Protein AF-A0A9E2JUK9-F1 (afdb_monomer_lite)

Secondary structure (DSSP, 8-state):
-HHHHHHHHHHHHHHHHHHHHHHHHHHHHHHHHHHHHHHHHHHHHHHHHHHHHHHHHHT-HHHHHHHHHHTHHHH------GGGSPPGGGS-PPP--------------TT---

Structure (mmCIF, N/CA/C/O backbone):
data_AF-A0A9E2JUK9-F1
#
_entry.id   AF-A0A9E2JUK9-F1
#
loop_
_atom_site.group_PDB
_atom_site.id
_atom_site.type_symbol
_atom_site.label_atom_id
_atom_site.label_alt_id
_atom_site.label_comp_id
_atom_site.label_asym_id
_atom_site.label_entity_id
_atom_site.label_seq_id
_atom_site.pdbx_PDB_ins_code
_atom_site.Cartn_x
_atom_site.Cartn_y
_atom_site.Cartn_z
_atom_site.occupancy
_atom_site.B_iso_or_equiv
_atom_site.auth_seq_id
_atom_site.auth_comp_id
_atom_site.auth_asym_id
_atom_site.auth_atom_id
_atom_site.pdbx_PDB_model_num
ATOM 1 N N . MET A 1 1 ? -42.233 9.002 49.698 1.00 71.88 1 MET A N 1
ATOM 2 C CA . MET A 1 1 ? -42.455 8.553 48.302 1.00 71.88 1 MET A CA 1
ATOM 3 C C . MET A 1 1 ? -41.817 9.479 47.263 1.00 71.88 1 MET A C 1
ATOM 5 O O . MET A 1 1 ? -40.947 9.012 46.547 1.00 71.88 1 MET A O 1
ATOM 9 N N . ARG A 1 2 ? -42.161 10.779 47.187 1.00 81.88 2 ARG A N 1
ATOM 10 C CA . ARG A 1 2 ? -41.617 11.696 46.151 1.00 81.88 2 ARG A CA 1
ATOM 11 C C . ARG A 1 2 ? -40.087 11.845 46.174 1.00 81.88 2 ARG A C 1
ATOM 13 O O . ARG A 1 2 ? -39.468 11.855 45.121 1.00 81.88 2 ARG A O 1
ATOM 20 N N . THR A 1 3 ? -39.475 11.895 47.357 1.00 89.56 3 THR A N 1
ATOM 21 C CA . THR A 1 3 ? -38.015 12.041 47.503 1.00 89.56 3 THR A CA 1
ATOM 22 C C . THR A 1 3 ? -37.246 10.827 46.986 1.00 89.56 3 THR A C 1
ATOM 24 O O . THR A 1 3 ? -36.221 10.995 46.340 1.00 89.56 3 THR A O 1
ATOM 27 N N . LEU A 1 4 ? -37.764 9.613 47.217 1.00 92.44 4 LEU A N 1
ATOM 28 C CA . LEU A 1 4 ? -37.167 8.384 46.685 1.00 92.44 4 LEU A CA 1
ATOM 29 C C . LEU A 1 4 ? -37.173 8.395 45.159 1.00 92.44 4 LEU A C 1
ATOM 31 O O . LEU A 1 4 ? -36.140 8.138 44.559 1.00 92.44 4 LEU A O 1
ATOM 35 N N . LEU A 1 5 ? -38.301 8.778 44.549 1.00 93.19 5 LEU A N 1
ATOM 36 C CA . LEU A 1 5 ? -38.393 8.898 43.095 1.00 93.19 5 LEU A CA 1
ATOM 37 C C . LEU A 1 5 ? -37.337 9.866 42.552 1.00 93.19 5 LEU A C 1
ATOM 39 O O . LEU A 1 5 ? -36.594 9.488 41.660 1.00 93.19 5 LEU A O 1
ATOM 43 N N . TYR A 1 6 ? -37.195 11.065 43.127 1.00 94.50 6 TYR A N 1
ATOM 44 C CA . TYR A 1 6 ? -36.184 12.020 42.657 1.00 94.50 6 TYR A CA 1
ATOM 45 C C . TYR A 1 6 ? -34.747 11.510 42.796 1.00 94.50 6 TYR A C 1
ATOM 47 O O . TYR A 1 6 ? -33.955 11.692 41.874 1.00 94.50 6 TYR A O 1
ATOM 55 N N . VAL A 1 7 ? -34.410 10.848 43.907 1.00 95.50 7 VAL A N 1
ATOM 56 C CA . VAL A 1 7 ? -33.069 10.277 44.104 1.00 95.50 7 VAL A CA 1
ATOM 57 C C . VAL A 1 7 ? -32.795 9.167 43.092 1.00 95.50 7 VAL A C 1
ATOM 59 O O . VAL A 1 7 ? -31.735 9.162 42.472 1.00 95.50 7 VAL A O 1
ATOM 62 N N . THR A 1 8 ? -33.745 8.256 42.871 1.00 95.75 8 THR A N 1
ATOM 63 C CA . THR A 1 8 ? -33.574 7.166 41.903 1.00 95.75 8 THR A CA 1
ATOM 64 C C . THR A 1 8 ? -33.420 7.697 40.480 1.00 95.75 8 THR A C 1
ATOM 66 O O . THR A 1 8 ? -32.528 7.246 39.766 1.00 95.75 8 THR A O 1
ATOM 69 N N . THR A 1 9 ? -34.216 8.689 40.069 1.00 95.81 9 THR A N 1
ATOM 70 C CA . THR A 1 9 ? -34.077 9.287 38.733 1.00 95.81 9 THR A CA 1
ATOM 71 C C . THR A 1 9 ? -32.745 10.016 38.581 1.00 95.81 9 THR A C 1
ATOM 73 O O . THR A 1 9 ? -32.099 9.896 37.544 1.00 95.81 9 THR A O 1
ATOM 76 N N . PHE A 1 10 ? -32.295 10.733 39.615 1.00 96.62 10 PHE A N 1
ATOM 77 C CA . PHE A 1 10 ? -31.005 11.421 39.596 1.00 96.62 10 PHE A CA 1
ATOM 78 C C . PHE A 1 10 ? -29.830 10.440 39.485 1.00 96.62 10 PHE A C 1
ATOM 80 O O . PHE A 1 10 ? -28.934 10.641 38.669 1.00 96.62 10 PHE A O 1
ATOM 87 N N . LEU A 1 11 ? -29.867 9.333 40.232 1.00 97.06 11 LEU A N 1
ATOM 88 C CA . LEU A 1 11 ? -28.886 8.254 40.092 1.00 97.06 11 LEU A CA 1
ATOM 89 C C . LEU A 1 11 ? -28.938 7.613 38.699 1.00 97.06 11 LEU A C 1
ATOM 91 O O . LEU A 1 11 ? -27.891 7.326 38.123 1.00 97.06 11 LEU A O 1
ATOM 95 N N . GLY A 1 12 ? -30.134 7.453 38.127 1.00 97.31 12 GLY A N 1
ATOM 96 C CA . GLY A 1 12 ? -30.308 6.999 36.747 1.00 97.31 12 GLY A CA 1
ATOM 97 C C . GLY A 1 12 ? -29.640 7.929 35.729 1.00 97.31 12 GLY A C 1
ATOM 98 O O . GLY A 1 12 ? -28.935 7.455 34.841 1.00 97.31 12 GLY A O 1
ATOM 99 N N . LEU A 1 13 ? -29.787 9.249 35.890 1.00 97.25 13 LEU A N 1
ATOM 100 C CA . LEU A 1 13 ? -29.122 10.239 35.035 1.00 97.25 13 LEU A CA 1
ATOM 101 C C . LEU A 1 13 ? -27.596 10.165 35.144 1.00 97.25 13 LEU A C 1
ATOM 103 O O . LEU A 1 13 ? -26.918 10.223 34.122 1.00 97.25 13 LEU A O 1
ATOM 107 N N . ILE A 1 14 ? -27.054 9.996 36.355 1.00 96.94 14 ILE A N 1
ATOM 108 C CA . ILE A 1 14 ? -25.607 9.821 36.555 1.00 96.94 14 ILE A CA 1
ATOM 109 C C . ILE A 1 14 ? -25.117 8.549 35.851 1.00 96.94 14 ILE A C 1
ATOM 111 O O . ILE A 1 14 ? -24.095 8.586 35.167 1.00 96.94 14 ILE A O 1
ATOM 115 N N . GLY A 1 15 ? -25.856 7.442 35.971 1.00 96.69 15 GLY A N 1
ATOM 116 C CA . GLY A 1 15 ? -25.531 6.188 35.289 1.00 96.69 15 GLY A CA 1
ATOM 117 C C . GLY A 1 15 ? -25.504 6.336 33.767 1.00 96.69 15 GLY A C 1
ATOM 118 O O . GLY A 1 15 ? -24.547 5.906 33.126 1.00 96.69 15 GLY A O 1
ATOM 119 N N . LEU A 1 16 ? -26.505 7.007 33.191 1.00 96.50 16 LEU A N 1
ATOM 120 C CA . LEU A 1 16 ? -26.559 7.285 31.752 1.00 96.50 16 LEU A CA 1
ATOM 121 C C . LEU A 1 16 ? -25.436 8.218 31.292 1.00 96.50 16 LEU A C 1
ATOM 123 O O . LEU A 1 16 ? -24.857 7.987 30.235 1.00 96.50 16 LEU A O 1
ATOM 127 N N . ALA A 1 17 ? -25.098 9.240 32.081 1.00 95.00 17 ALA A N 1
ATOM 128 C CA . ALA A 1 17 ? -23.992 10.140 31.769 1.00 95.00 17 ALA A CA 1
ATOM 129 C C . ALA A 1 17 ? -22.649 9.395 31.750 1.00 95.00 17 ALA A C 1
ATOM 131 O O . ALA A 1 17 ? -21.854 9.583 30.831 1.00 95.00 17 ALA A O 1
ATOM 132 N N . PHE A 1 18 ? -22.415 8.510 32.726 1.00 95.06 18 PHE A N 1
ATOM 133 C CA . PHE A 1 18 ? -21.218 7.673 32.756 1.00 95.06 18 PHE A CA 1
ATOM 134 C C . PHE A 1 18 ? -21.171 6.703 31.571 1.00 95.06 18 PHE A C 1
ATOM 136 O O . PHE A 1 18 ? -20.132 6.576 30.925 1.00 95.06 18 PHE A O 1
ATOM 143 N N . TRP A 1 19 ? -22.295 6.054 31.256 1.00 95.31 19 TRP A N 1
ATOM 144 C CA . TRP A 1 19 ? -22.393 5.148 30.113 1.00 95.31 19 TRP A CA 1
ATOM 145 C C . TRP A 1 19 ? -22.107 5.868 28.789 1.00 95.31 19 TRP A C 1
ATOM 147 O O . TRP A 1 19 ? -21.253 5.423 28.031 1.00 95.31 19 TRP A O 1
ATOM 157 N N . ALA A 1 20 ? -22.728 7.027 28.552 1.00 94.44 20 ALA A N 1
ATOM 158 C CA . ALA A 1 20 ? -22.510 7.814 27.339 1.00 94.44 20 ALA A CA 1
ATOM 159 C C . ALA A 1 20 ? -21.065 8.324 27.220 1.00 94.44 20 ALA A C 1
ATOM 161 O O . ALA A 1 20 ? -20.499 8.342 26.129 1.00 94.44 20 ALA A O 1
ATOM 162 N N . TYR A 1 21 ? -20.449 8.726 28.336 1.00 93.94 21 TYR A N 1
ATOM 163 C CA . TYR A 1 21 ? -19.046 9.138 28.340 1.00 93.94 21 TYR A CA 1
ATOM 164 C C . TYR A 1 21 ? -18.115 7.973 27.992 1.00 93.94 21 TYR A C 1
ATOM 166 O O . TYR A 1 21 ? -17.172 8.148 27.222 1.00 93.94 21 TYR A O 1
ATOM 174 N N . ARG A 1 22 ? -18.396 6.780 28.528 1.00 92.56 22 ARG A N 1
ATOM 175 C CA . ARG A 1 22 ? -17.624 5.579 28.218 1.00 92.56 22 ARG A CA 1
ATOM 176 C C . ARG A 1 22 ? -17.754 5.176 26.750 1.00 92.56 22 ARG A C 1
ATOM 178 O O . ARG A 1 22 ? -16.732 5.000 26.101 1.00 92.56 22 ARG A O 1
ATOM 185 N N . GLU A 1 23 ? -18.974 5.131 26.225 1.00 92.38 23 GLU A N 1
ATOM 186 C CA . GLU A 1 23 ? -19.240 4.811 24.816 1.00 92.38 23 GLU A CA 1
ATOM 187 C C . GLU A 1 23 ? -18.510 5.772 23.862 1.00 92.38 23 GLU A C 1
ATOM 189 O O . GLU A 1 23 ? -17.957 5.375 22.835 1.00 92.38 23 GLU A O 1
ATOM 194 N N . ASN A 1 24 ? -18.453 7.055 24.228 1.00 92.88 24 ASN A N 1
ATOM 195 C CA . ASN A 1 24 ? -17.724 8.060 23.464 1.00 92.88 24 ASN A CA 1
ATOM 196 C C . ASN A 1 24 ? -16.211 7.777 23.443 1.00 92.88 24 ASN A C 1
ATOM 198 O O . ASN A 1 24 ? -15.571 7.920 22.404 1.00 92.88 24 ASN A O 1
ATOM 202 N N . TYR A 1 25 ? -15.637 7.341 24.565 1.00 93.06 25 TYR A N 1
ATOM 203 C CA . TYR A 1 25 ? -14.217 6.994 24.642 1.00 93.06 25 TYR A CA 1
ATOM 204 C C . TYR A 1 25 ? -13.887 5.734 23.834 1.00 93.06 25 TYR A C 1
ATOM 206 O O . TYR A 1 25 ? -12.900 5.713 23.103 1.00 93.06 25 TYR A O 1
ATOM 214 N N . ASP A 1 26 ? -14.747 4.716 23.911 1.00 90.81 26 ASP A N 1
ATOM 215 C CA . ASP A 1 26 ? -14.601 3.481 23.135 1.00 90.81 26 ASP A CA 1
ATOM 216 C C . ASP A 1 26 ? -14.689 3.774 21.621 1.00 90.81 26 ASP A C 1
ATOM 218 O O . ASP A 1 26 ? -13.902 3.250 20.829 1.00 90.81 26 ASP A O 1
ATOM 222 N N . THR A 1 27 ? -15.571 4.698 21.221 1.00 93.88 27 THR A N 1
ATOM 223 C CA . THR A 1 27 ? -15.668 5.182 19.833 1.00 93.88 27 THR A CA 1
ATOM 224 C C . THR A 1 27 ? -14.404 5.926 19.401 1.00 93.88 27 THR A C 1
ATOM 226 O O . THR A 1 27 ? -13.883 5.670 18.317 1.00 93.88 27 THR A O 1
ATOM 229 N N . GLN A 1 28 ? -13.893 6.838 20.232 1.00 93.25 28 GLN A N 1
ATOM 230 C CA . GLN A 1 28 ? -12.671 7.592 19.929 1.00 93.25 28 GLN A CA 1
ATOM 231 C C . GLN A 1 28 ? -11.467 6.658 19.767 1.00 93.25 28 GLN A C 1
ATOM 233 O O . GLN A 1 28 ? -10.756 6.759 18.774 1.00 93.25 28 GLN A O 1
ATOM 238 N N . ALA A 1 29 ? -11.307 5.670 20.650 1.00 94.88 29 ALA A N 1
ATOM 239 C CA . ALA A 1 29 ? -10.233 4.683 20.544 1.00 94.88 29 ALA A CA 1
ATOM 240 C C . ALA A 1 29 ? -10.311 3.854 19.246 1.00 94.88 29 ALA A C 1
ATOM 242 O O . ALA A 1 29 ? -9.289 3.552 18.620 1.00 94.88 29 ALA A O 1
ATOM 243 N N . ALA A 1 30 ? -11.525 3.497 18.813 1.00 94.19 30 ALA A N 1
ATOM 244 C CA . ALA A 1 30 ? -11.730 2.817 17.538 1.00 94.19 30 ALA A CA 1
ATOM 245 C C . ALA A 1 30 ? -11.365 3.716 16.344 1.00 94.19 30 ALA A C 1
ATOM 247 O O . ALA A 1 30 ? -10.742 3.242 15.394 1.00 94.19 30 ALA A O 1
ATOM 248 N N . LEU A 1 31 ? -11.714 5.007 16.394 1.00 96.69 31 LEU A N 1
ATOM 249 C CA . LEU A 1 31 ? -11.357 5.977 15.355 1.00 96.69 31 LEU A CA 1
ATOM 250 C C . LEU A 1 31 ? -9.841 6.182 15.259 1.00 96.69 31 LEU A C 1
ATOM 252 O O . LEU A 1 31 ? -9.313 6.146 14.149 1.00 96.69 31 LEU A O 1
ATOM 256 N N . ASP A 1 32 ? -9.149 6.305 16.391 1.00 97.00 32 ASP A N 1
ATOM 257 C CA . ASP A 1 32 ? -7.688 6.445 16.437 1.00 97.00 32 ASP A CA 1
ATOM 258 C C . ASP A 1 32 ? -7.002 5.228 15.796 1.00 97.00 32 ASP A C 1
ATOM 260 O O . ASP A 1 32 ? -6.128 5.363 14.940 1.00 97.00 32 ASP A O 1
ATOM 264 N N . THR A 1 33 ? -7.479 4.021 16.122 1.00 97.19 33 THR A N 1
ATOM 265 C CA . THR A 1 33 ? -6.968 2.769 15.538 1.00 97.19 33 THR A CA 1
ATOM 266 C C . THR A 1 33 ? -7.163 2.728 14.018 1.00 97.19 33 THR A C 1
ATOM 268 O O . THR A 1 33 ? -6.291 2.266 13.278 1.00 97.19 33 THR A O 1
ATOM 271 N N . VAL A 1 34 ? -8.314 3.199 13.528 1.00 97.94 34 VAL A N 1
ATOM 272 C CA . VAL A 1 34 ? -8.591 3.272 12.087 1.00 97.94 34 VAL A CA 1
ATOM 273 C C . VAL A 1 34 ? -7.679 4.290 11.410 1.00 97.94 34 VAL A C 1
ATOM 275 O O . VAL A 1 34 ? -7.191 4.018 10.312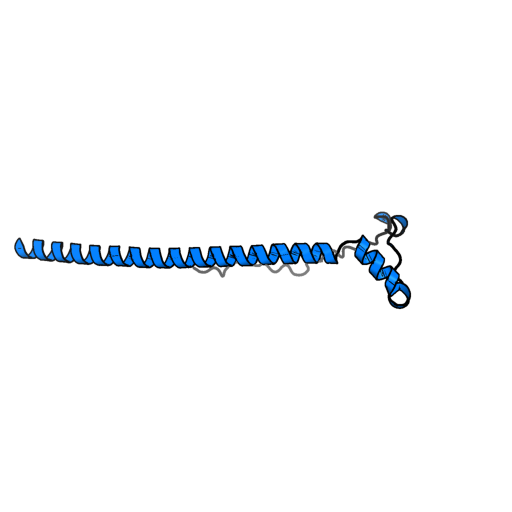 1.00 97.94 34 VAL A O 1
ATOM 278 N N . GLU A 1 35 ? -7.440 5.442 12.034 1.00 98.19 35 GLU A N 1
ATOM 279 C CA . GLU A 1 35 ? -6.551 6.463 11.487 1.00 98.19 35 GLU A CA 1
ATOM 280 C C . GLU A 1 35 ? -5.115 5.940 11.350 1.00 98.19 35 GLU A C 1
ATOM 282 O O . GLU A 1 35 ? -4.514 6.074 10.281 1.00 98.19 35 GLU A O 1
ATOM 287 N N . ASP A 1 36 ? -4.598 5.272 12.381 1.00 98.25 36 ASP A N 1
ATOM 288 C CA . ASP A 1 36 ? -3.274 4.648 12.348 1.00 98.25 36 ASP A CA 1
ATOM 289 C C . ASP A 1 36 ? -3.172 3.586 11.248 1.00 98.25 36 ASP A C 1
ATOM 291 O O . ASP A 1 36 ? -2.249 3.616 10.431 1.00 98.25 36 ASP A O 1
ATOM 295 N N . LEU A 1 37 ? -4.175 2.712 11.126 1.00 98.44 37 LEU A N 1
ATOM 296 C CA . LEU A 1 37 ? -4.192 1.698 10.073 1.00 98.44 37 LEU A CA 1
ATOM 297 C C . LEU A 1 37 ? -4.224 2.319 8.666 1.00 98.44 37 LEU A C 1
ATOM 299 O O . LEU A 1 37 ? -3.587 1.811 7.743 1.00 98.44 37 LEU A O 1
ATOM 303 N N . GLN A 1 38 ? -4.956 3.419 8.472 1.00 98.44 38 GLN A N 1
ATOM 304 C CA . GLN A 1 38 ? -4.987 4.125 7.188 1.00 98.44 38 GLN A CA 1
ATOM 305 C C . GLN A 1 38 ? -3.627 4.737 6.838 1.00 98.44 38 GLN A C 1
ATOM 307 O O . GLN A 1 38 ? -3.225 4.682 5.671 1.00 98.44 38 GLN A O 1
ATOM 312 N N . ARG A 1 39 ? -2.900 5.273 7.828 1.00 98.50 39 ARG A N 1
ATOM 313 C CA . ARG A 1 39 ? -1.525 5.760 7.637 1.00 98.50 39 ARG A CA 1
ATOM 314 C C . ARG A 1 39 ? -0.600 4.617 7.218 1.00 98.50 39 ARG A C 1
ATOM 316 O O . ARG A 1 39 ? 0.054 4.729 6.181 1.00 98.50 39 ARG A O 1
ATOM 323 N N . ASP A 1 40 ? -0.645 3.488 7.921 1.00 98.56 40 ASP A N 1
ATOM 324 C CA . ASP A 1 40 ? 0.160 2.302 7.599 1.00 98.56 40 ASP A CA 1
ATOM 325 C C . ASP A 1 40 ? -0.138 1.755 6.193 1.00 98.56 40 ASP A C 1
ATOM 327 O O . ASP A 1 40 ? 0.771 1.406 5.430 1.00 98.56 40 ASP A O 1
ATOM 331 N N . ILE A 1 41 ? -1.418 1.719 5.801 1.00 98.50 41 ILE A N 1
ATOM 332 C CA . ILE A 1 41 ? -1.836 1.336 4.446 1.00 98.50 41 ILE A CA 1
ATOM 333 C C . ILE A 1 41 ? -1.274 2.315 3.409 1.00 98.50 41 ILE A C 1
ATOM 335 O O . ILE A 1 41 ? -0.825 1.887 2.339 1.00 98.50 41 ILE A O 1
ATOM 339 N N . GLY A 1 42 ? -1.305 3.618 3.696 1.00 98.50 42 GLY A N 1
ATOM 340 C CA . GLY A 1 42 ? -0.723 4.653 2.845 1.00 98.50 42 GLY A CA 1
ATOM 341 C C . GLY A 1 42 ? 0.769 4.422 2.607 1.00 98.50 42 GLY A C 1
ATOM 342 O O . GLY A 1 42 ? 1.208 4.342 1.455 1.00 98.50 42 GLY A O 1
ATOM 343 N N . ASP A 1 43 ? 1.525 4.208 3.681 1.00 98.62 43 ASP A N 1
ATOM 344 C CA . ASP A 1 43 ? 2.964 3.948 3.633 1.00 98.62 43 ASP A CA 1
ATOM 345 C C . ASP A 1 43 ? 3.296 2.656 2.875 1.00 98.62 43 ASP A C 1
ATOM 347 O O . ASP A 1 43 ? 4.195 2.627 2.026 1.00 98.62 43 ASP A O 1
ATOM 351 N N . ALA A 1 44 ? 2.542 1.581 3.115 1.00 98.44 44 ALA A N 1
ATOM 352 C CA . ALA A 1 44 ? 2.709 0.320 2.398 1.00 98.44 44 ALA A CA 1
ATOM 353 C C . ALA A 1 44 ? 2.442 0.479 0.891 1.00 98.44 44 ALA A C 1
ATOM 355 O O . ALA A 1 44 ? 3.194 -0.044 0.061 1.00 98.44 44 ALA A O 1
ATOM 356 N N . ARG A 1 45 ? 1.406 1.239 0.511 1.00 98.56 45 ARG A N 1
ATOM 357 C CA . ARG A 1 45 ? 1.096 1.541 -0.896 1.00 98.56 45 ARG A CA 1
ATOM 358 C C . ARG A 1 45 ? 2.194 2.369 -1.559 1.00 98.56 45 ARG A C 1
ATOM 360 O O . ARG A 1 45 ? 2.546 2.074 -2.701 1.00 98.56 45 ARG A O 1
ATOM 367 N N . ALA A 1 46 ? 2.761 3.349 -0.857 1.00 98.38 46 ALA A N 1
ATOM 368 C CA . ALA A 1 46 ? 3.880 4.140 -1.361 1.00 98.38 46 ALA A CA 1
ATOM 369 C C . ALA A 1 46 ? 5.113 3.260 -1.630 1.00 98.38 46 ALA A C 1
ATOM 371 O O . ALA A 1 46 ? 5.694 3.315 -2.717 1.00 98.38 46 ALA A O 1
ATOM 372 N N . ARG A 1 47 ? 5.458 2.366 -0.694 1.00 98.12 47 ARG A N 1
ATOM 373 C CA . ARG A 1 47 ? 6.548 1.389 -0.874 1.00 98.12 47 ARG A CA 1
ATOM 374 C C . ARG A 1 47 ? 6.289 0.454 -2.056 1.00 98.12 47 ARG A C 1
ATOM 376 O O . ARG A 1 47 ? 7.180 0.230 -2.871 1.00 98.12 47 ARG A O 1
ATOM 383 N N . LEU A 1 48 ? 5.061 -0.047 -2.199 1.00 98.56 48 LEU A N 1
ATOM 384 C CA . LEU A 1 48 ? 4.676 -0.883 -3.340 1.00 98.56 48 LEU A CA 1
ATOM 385 C C . LEU A 1 48 ? 4.790 -0.146 -4.678 1.00 98.56 48 LEU A C 1
ATOM 387 O O . LEU A 1 48 ? 5.167 -0.763 -5.672 1.00 98.56 48 LEU A O 1
ATOM 391 N N . ALA A 1 49 ? 4.473 1.149 -4.731 1.00 98.44 49 ALA A N 1
ATOM 392 C CA . ALA A 1 49 ? 4.620 1.940 -5.950 1.00 98.44 49 ALA A CA 1
ATOM 393 C C . ALA A 1 49 ? 6.091 2.028 -6.390 1.00 98.44 49 ALA A C 1
ATOM 395 O O . ALA A 1 49 ? 6.387 1.819 -7.567 1.00 98.44 49 ALA A O 1
ATOM 396 N N . ILE A 1 50 ? 7.006 2.250 -5.440 1.00 98.38 50 ILE A N 1
ATOM 397 C CA . ILE A 1 50 ? 8.454 2.264 -5.694 1.00 98.38 50 ILE A CA 1
ATOM 398 C C . ILE A 1 50 ? 8.920 0.894 -6.198 1.00 98.38 50 ILE A C 1
ATOM 400 O O . ILE A 1 50 ? 9.514 0.810 -7.269 1.00 98.38 50 ILE A O 1
ATOM 404 N N . LEU A 1 51 ? 8.571 -0.190 -5.498 1.00 98.44 51 LEU A N 1
ATOM 405 C CA . LEU A 1 51 ? 8.962 -1.549 -5.894 1.00 98.44 51 LEU A CA 1
ATOM 406 C C . LEU A 1 51 ? 8.445 -1.928 -7.288 1.00 98.44 51 LEU A C 1
ATOM 408 O O . LEU A 1 51 ? 9.156 -2.555 -8.069 1.00 98.44 51 LEU A O 1
ATOM 412 N N . LYS A 1 52 ? 7.221 -1.520 -7.642 1.00 98.31 52 LYS A N 1
ATOM 413 C CA . LYS A 1 52 ? 6.684 -1.716 -8.998 1.00 98.31 52 LYS A CA 1
ATOM 414 C C . LYS A 1 52 ? 7.482 -0.942 -10.044 1.00 98.31 52 LYS A C 1
ATOM 416 O O . LYS A 1 52 ? 7.718 -1.470 -11.129 1.00 98.31 52 LYS A O 1
ATOM 421 N N . ALA A 1 53 ? 7.901 0.284 -9.735 1.00 98.19 53 ALA A N 1
ATOM 422 C CA . ALA A 1 53 ? 8.728 1.085 -10.632 1.00 98.19 53 ALA A CA 1
ATOM 423 C C . ALA A 1 53 ? 10.123 0.467 -10.821 1.00 98.19 53 ALA A C 1
ATOM 425 O O . ALA A 1 53 ? 10.603 0.371 -11.952 1.00 98.19 53 ALA A O 1
ATOM 426 N N . GLU A 1 54 ? 10.743 -0.017 -9.745 1.00 98.00 54 GLU A N 1
ATOM 427 C CA . GLU A 1 54 ? 12.021 -0.732 -9.798 1.00 98.00 54 GLU A CA 1
ATOM 428 C C . GLU A 1 54 ? 11.908 -2.029 -10.598 1.00 98.00 54 GLU A C 1
ATOM 430 O O . GLU A 1 54 ? 12.728 -2.288 -11.480 1.00 98.00 54 GLU A O 1
ATOM 435 N N . TRP A 1 55 ? 10.855 -2.813 -10.360 1.00 98.06 55 TRP A N 1
ATOM 436 C CA . TRP A 1 55 ? 10.588 -4.023 -11.127 1.00 98.06 55 TRP A CA 1
ATOM 437 C C . TRP A 1 55 ? 10.406 -3.708 -12.612 1.00 98.06 55 TRP A C 1
ATOM 439 O O . TRP A 1 55 ? 11.021 -4.360 -13.456 1.00 98.06 55 TRP A O 1
ATOM 449 N N . ALA A 1 56 ? 9.628 -2.677 -12.948 1.00 97.75 56 ALA A N 1
ATOM 450 C CA . ALA A 1 56 ? 9.442 -2.251 -14.330 1.00 97.75 56 ALA A CA 1
ATOM 451 C C . ALA A 1 56 ? 10.763 -1.794 -14.968 1.00 97.75 56 ALA A C 1
ATOM 453 O O . ALA A 1 56 ? 11.007 -2.073 -16.139 1.00 97.75 56 ALA A O 1
ATOM 454 N N . TYR A 1 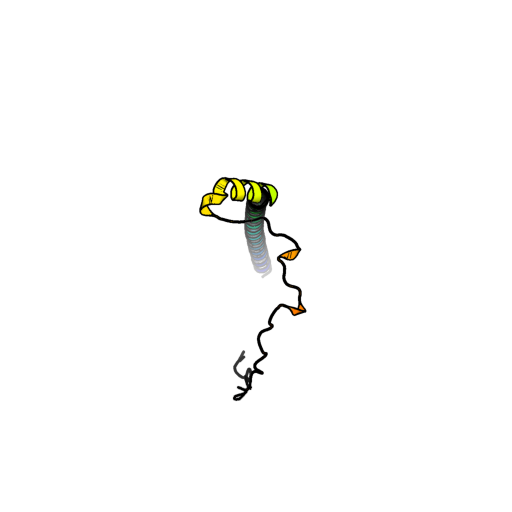57 ? 11.635 -1.122 -14.210 1.00 96.19 57 TYR A N 1
ATOM 455 C CA . TYR A 1 57 ? 12.966 -0.721 -14.666 1.00 96.19 57 TYR A CA 1
ATOM 456 C C . TYR A 1 57 ? 13.903 -1.917 -14.901 1.00 96.19 57 TYR A C 1
ATOM 458 O O . TYR A 1 57 ? 14.641 -1.946 -15.888 1.00 96.19 57 TYR A O 1
ATOM 466 N N . LEU A 1 58 ? 13.882 -2.912 -14.012 1.00 96.62 58 LEU A N 1
ATOM 467 C CA . LEU A 1 58 ? 14.677 -4.136 -14.143 1.00 96.62 58 LEU A CA 1
ATOM 468 C C . LEU A 1 58 ? 14.201 -5.010 -15.307 1.00 96.62 58 LEU A C 1
ATOM 470 O O . LEU A 1 58 ? 15.032 -5.583 -16.003 1.00 96.62 58 LEU A O 1
ATOM 474 N N . ASN A 1 59 ? 12.893 -5.043 -15.565 1.00 96.12 59 ASN A N 1
ATOM 475 C CA . ASN A 1 59 ? 12.283 -5.853 -16.620 1.00 96.12 59 ASN A CA 1
ATOM 476 C C . ASN A 1 59 ? 12.126 -5.120 -17.961 1.00 96.12 59 ASN A C 1
ATOM 478 O O . ASN A 1 59 ? 11.369 -5.566 -18.824 1.00 96.12 59 ASN A O 1
ATOM 482 N N . ARG A 1 60 ? 12.830 -4.000 -18.180 1.00 96.50 60 ARG A N 1
ATOM 483 C CA . ARG A 1 60 ? 12.805 -3.326 -19.488 1.00 96.50 60 ARG A CA 1
ATOM 484 C C . ARG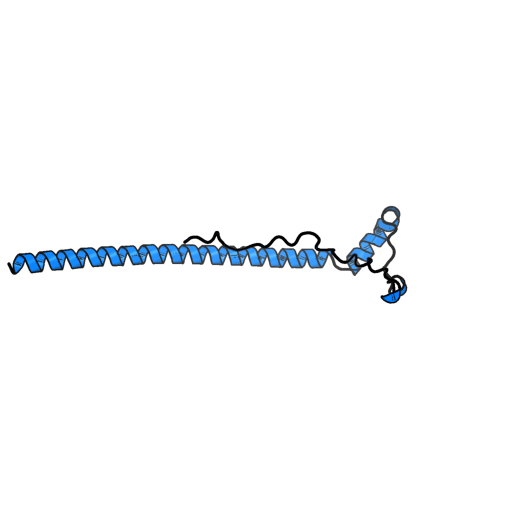 A 1 60 ? 13.391 -4.252 -20.561 1.00 96.50 60 ARG A C 1
ATOM 486 O O . ARG A 1 60 ? 14.543 -4.668 -20.414 1.00 96.50 60 ARG A O 1
ATOM 493 N N . PRO A 1 61 ? 12.660 -4.538 -21.655 1.00 93.50 61 PRO A N 1
ATOM 494 C CA . PRO A 1 61 ? 13.074 -5.530 -22.646 1.00 93.50 61 PRO A CA 1
ATOM 495 C C . PRO A 1 61 ? 14.403 -5.171 -23.313 1.00 93.50 61 PRO A C 1
ATOM 497 O O . PRO A 1 61 ? 15.218 -6.056 -23.556 1.00 93.50 61 PRO A O 1
ATOM 500 N N . ASP A 1 62 ? 14.657 -3.883 -23.555 1.00 94.38 62 ASP A N 1
ATOM 501 C CA . ASP A 1 62 ? 15.914 -3.426 -24.154 1.00 94.38 62 ASP A CA 1
ATOM 502 C C . ASP A 1 62 ? 17.110 -3.680 -23.232 1.00 94.38 62 ASP A C 1
ATOM 504 O O . ASP A 1 62 ? 18.100 -4.268 -23.659 1.00 94.38 62 ASP A O 1
ATOM 508 N N . ARG A 1 63 ? 16.979 -3.369 -21.935 1.00 95.19 63 ARG A N 1
ATOM 509 C CA . ARG A 1 63 ? 18.010 -3.657 -20.928 1.00 95.19 63 ARG A CA 1
ATOM 510 C C . ARG A 1 63 ? 18.260 -5.159 -20.794 1.00 95.19 63 ARG A C 1
ATOM 512 O O . ARG A 1 63 ? 19.408 -5.587 -20.723 1.00 95.19 63 ARG A O 1
ATOM 519 N N . LEU A 1 64 ? 17.198 -5.964 -20.746 1.00 94.62 64 LEU A N 1
ATOM 520 C CA . LEU A 1 64 ? 17.325 -7.422 -20.680 1.00 94.62 64 LEU A CA 1
ATOM 521 C C . LEU A 1 64 ? 18.024 -7.979 -21.927 1.00 94.62 64 LEU A C 1
ATOM 523 O O . LEU A 1 64 ? 18.869 -8.861 -21.799 1.00 94.62 64 LEU A O 1
ATOM 527 N N . ARG A 1 65 ? 17.733 -7.434 -23.116 1.00 92.62 65 ARG A N 1
ATOM 528 C CA . ARG A 1 65 ? 18.408 -7.803 -24.367 1.00 92.62 65 ARG A CA 1
ATOM 529 C C . ARG A 1 65 ? 19.896 -7.463 -24.319 1.00 92.62 65 ARG A C 1
ATOM 531 O O . ARG A 1 65 ? 20.713 -8.317 -24.643 1.00 92.62 65 ARG A O 1
ATOM 538 N N . GLU A 1 66 ? 20.253 -6.259 -23.885 1.00 94.25 66 GLU A N 1
ATOM 539 C CA . GLU A 1 66 ? 21.653 -5.846 -23.718 1.00 94.25 66 GLU A CA 1
ATOM 540 C C . GLU A 1 66 ? 22.402 -6.752 -22.730 1.00 94.25 66 GLU A C 1
ATOM 542 O O . GLU A 1 66 ? 23.502 -7.219 -23.025 1.00 94.25 66 GLU A O 1
ATOM 547 N N . LEU A 1 67 ? 21.788 -7.068 -21.585 1.00 94.69 67 LEU A N 1
ATOM 548 C CA . LEU A 1 67 ? 22.368 -7.970 -20.586 1.00 94.69 67 LEU A CA 1
ATOM 549 C C . LEU A 1 67 ? 22.523 -9.404 -21.112 1.00 94.69 67 LEU A C 1
ATOM 551 O O . LEU A 1 67 ? 23.536 -10.046 -20.825 1.00 94.69 67 LEU A O 1
ATOM 555 N N . ALA A 1 68 ? 21.554 -9.902 -21.884 1.00 94.75 68 ALA A N 1
ATOM 556 C CA . ALA A 1 68 ? 21.627 -11.216 -22.516 1.00 94.75 68 ALA A CA 1
ATOM 557 C C . ALA A 1 68 ? 22.756 -11.282 -23.553 1.00 94.75 68 ALA A C 1
ATOM 559 O O . ALA A 1 68 ? 23.521 -12.243 -23.557 1.00 94.75 68 ALA A O 1
ATOM 560 N N . LEU A 1 69 ? 22.913 -10.234 -24.369 1.00 94.38 69 LEU A N 1
ATOM 561 C CA . LEU A 1 69 ? 24.005 -10.120 -25.339 1.00 94.38 69 LEU A CA 1
ATOM 562 C C . LEU A 1 69 ? 25.374 -10.068 -24.650 1.00 94.38 69 LEU A C 1
ATOM 564 O O . LEU A 1 69 ? 26.297 -10.765 -25.064 1.00 94.38 69 LEU A O 1
ATOM 568 N N . LEU A 1 70 ? 25.502 -9.304 -23.562 1.00 95.69 70 LEU A N 1
ATOM 569 C CA . LEU A 1 70 ? 26.746 -9.229 -22.792 1.00 95.69 70 LEU A CA 1
ATOM 570 C C . LEU A 1 70 ? 27.135 -10.586 -22.174 1.00 95.69 70 LEU A C 1
ATOM 572 O O . LEU A 1 70 ? 28.317 -10.887 -22.031 1.00 95.69 70 LEU A O 1
ATOM 576 N N . ASN A 1 71 ? 26.149 -11.422 -21.835 1.00 95.50 71 ASN A N 1
ATOM 577 C CA . ASN A 1 71 ? 26.345 -12.751 -21.247 1.00 95.50 71 ASN A CA 1
ATOM 578 C C . ASN A 1 71 ? 26.131 -13.897 -22.253 1.00 95.50 71 ASN A C 1
ATOM 580 O O . ASN A 1 71 ? 25.932 -15.047 -21.848 1.00 95.50 71 ASN A O 1
ATOM 584 N N . PHE A 1 72 ? 26.205 -13.608 -23.556 1.00 95.25 72 PHE A N 1
ATOM 585 C CA . PHE A 1 72 ? 25.918 -14.574 -24.617 1.00 95.25 72 PHE A CA 1
ATOM 586 C C . PHE A 1 72 ? 26.695 -15.900 -24.503 1.00 95.25 72 PHE A C 1
ATOM 588 O O . PHE A 1 72 ? 26.051 -16.934 -24.643 1.00 95.25 72 PHE A O 1
ATOM 595 N N . PRO A 1 73 ? 28.002 -15.939 -24.152 1.00 96.00 73 PRO A N 1
ATOM 596 C CA . PRO A 1 73 ? 28.744 -17.203 -24.050 1.00 96.00 73 PRO A CA 1
ATOM 597 C C . PRO A 1 73 ? 28.201 -18.200 -23.017 1.00 96.00 73 PRO A C 1
ATOM 599 O O . PRO A 1 73 ? 28.593 -19.359 -23.032 1.00 96.00 73 PRO A O 1
ATOM 602 N N . LYS A 1 74 ? 27.370 -17.743 -22.073 1.00 95.38 74 LYS A N 1
ATOM 603 C CA . LYS A 1 74 ? 26.744 -18.597 -21.053 1.00 95.38 74 LYS A CA 1
ATOM 604 C C . LYS A 1 74 ? 25.270 -18.847 -21.325 1.00 95.38 74 LYS A C 1
ATOM 606 O O . LYS A 1 74 ? 24.762 -19.906 -20.986 1.00 95.38 74 LYS A O 1
ATOM 611 N N . LEU A 1 75 ? 24.575 -17.827 -21.824 1.00 94.81 75 LEU A N 1
ATOM 612 C CA . LEU A 1 75 ? 23.127 -17.863 -21.983 1.00 94.81 75 LEU A CA 1
ATOM 613 C C . LEU A 1 75 ? 22.709 -18.429 -23.341 1.00 94.81 75 LEU A C 1
ATOM 615 O O . LEU A 1 75 ? 21.649 -19.034 -23.423 1.00 94.81 75 LEU A O 1
ATOM 619 N N . GLU A 1 76 ? 23.506 -18.200 -24.390 1.00 93.19 76 GLU A N 1
ATOM 620 C CA . GLU A 1 76 ? 23.219 -18.612 -25.775 1.00 93.19 76 GLU A CA 1
ATOM 621 C C . GLU A 1 76 ? 21.820 -18.182 -26.264 1.00 93.19 76 GLU A C 1
ATOM 623 O O . GLU A 1 76 ? 21.220 -18.779 -27.157 1.00 93.19 76 GLU A O 1
ATOM 628 N N . LEU A 1 77 ? 21.287 -17.103 -25.679 1.00 91.81 77 LEU A N 1
ATOM 629 C CA . LEU A 1 77 ? 19.966 -16.579 -25.994 1.00 91.81 77 LEU A CA 1
ATOM 630 C C . LEU A 1 77 ? 20.036 -15.647 -27.202 1.00 91.81 77 LEU A C 1
ATOM 632 O O . LEU A 1 77 ? 20.819 -14.696 -27.236 1.00 91.81 77 LEU A O 1
ATOM 636 N N . LEU A 1 78 ? 19.151 -15.888 -28.167 1.00 88.06 78 LEU A N 1
ATOM 637 C CA . LEU A 1 78 ? 18.931 -15.012 -29.312 1.00 88.06 78 LEU A CA 1
ATOM 638 C C . LEU A 1 78 ? 17.625 -14.223 -29.140 1.00 88.06 78 LEU A C 1
ATOM 640 O O . LEU A 1 78 ? 16.695 -14.710 -28.492 1.00 88.06 78 LEU A O 1
ATOM 644 N N . PRO A 1 79 ? 17.521 -13.012 -29.720 1.00 84.88 79 PRO A N 1
ATOM 645 C CA . PRO A 1 79 ? 16.283 -12.248 -29.694 1.00 84.88 79 PRO A CA 1
ATOM 646 C C . PRO A 1 79 ? 15.130 -13.061 -30.278 1.00 84.88 79 PRO A C 1
ATOM 648 O O . PRO A 1 79 ? 15.262 -13.633 -31.362 1.00 84.88 79 PRO A O 1
ATOM 651 N N . MET A 1 80 ? 13.993 -13.058 -29.584 1.00 84.25 80 MET A N 1
ATOM 652 C CA . MET A 1 80 ? 12.784 -13.655 -30.128 1.00 84.25 80 MET A CA 1
ATOM 653 C C . MET A 1 80 ? 12.333 -12.910 -31.383 1.00 84.25 80 MET A C 1
ATOM 655 O O . MET A 1 80 ? 12.218 -11.682 -31.388 1.00 84.25 80 MET A O 1
ATOM 659 N N . ARG A 1 81 ? 12.057 -13.665 -32.441 1.00 86.06 81 ARG A N 1
ATOM 660 C CA . ARG A 1 81 ? 11.539 -13.166 -33.715 1.00 86.06 81 ARG A CA 1
ATOM 661 C C . ARG A 1 81 ? 10.108 -13.642 -33.913 1.00 86.06 81 ARG A C 1
ATOM 663 O O . ARG A 1 81 ? 9.751 -14.727 -33.466 1.00 86.06 81 ARG A O 1
ATOM 670 N N . ALA A 1 82 ? 9.304 -12.858 -34.629 1.00 85.38 82 ALA A N 1
ATOM 671 C CA . ALA A 1 82 ? 7.914 -13.207 -34.922 1.00 85.38 82 ALA A CA 1
ATOM 672 C C . ALA A 1 82 ? 7.795 -14.583 -35.603 1.00 85.38 82 ALA A C 1
ATOM 674 O O . ALA A 1 82 ? 6.888 -15.348 -35.298 1.00 85.38 82 ALA A O 1
ATOM 675 N N . GLU A 1 83 ? 8.763 -14.928 -36.456 1.00 85.75 83 GLU A N 1
ATOM 676 C CA . GLU A 1 83 ? 8.810 -16.208 -37.173 1.00 85.75 83 GLU A CA 1
ATOM 677 C C . GLU A 1 83 ? 9.054 -17.432 -36.267 1.00 85.75 83 GLU A C 1
ATOM 679 O O . GLU A 1 83 ? 8.854 -18.558 -36.711 1.00 85.75 83 GLU A O 1
ATOM 684 N N . GLN A 1 84 ? 9.500 -17.237 -35.019 1.00 85.06 84 GLN A N 1
ATOM 685 C CA . GLN A 1 84 ? 9.730 -18.322 -34.054 1.00 85.06 84 GLN A CA 1
ATOM 686 C C . GLN A 1 84 ? 8.467 -18.705 -33.272 1.00 85.06 84 GLN A C 1
ATOM 688 O O . GLN A 1 84 ? 8.455 -19.738 -32.605 1.00 85.06 84 GLN A O 1
ATOM 693 N N . PHE A 1 85 ? 7.409 -17.890 -33.327 1.00 85.44 85 PHE A N 1
ATOM 694 C CA . PHE A 1 85 ? 6.126 -18.261 -32.745 1.00 85.44 85 PHE A CA 1
ATOM 695 C C . PHE A 1 85 ? 5.401 -19.242 -33.671 1.00 85.44 85 PHE A C 1
ATOM 697 O O . PHE A 1 85 ? 5.222 -18.972 -34.859 1.00 85.44 85 PHE A O 1
ATOM 704 N N . GLY A 1 86 ? 4.954 -20.369 -33.115 1.00 84.75 86 GLY A N 1
ATOM 705 C CA . GLY A 1 86 ? 4.090 -21.305 -33.829 1.00 84.75 86 GLY A CA 1
ATOM 706 C C . GLY A 1 86 ? 2.732 -20.677 -34.139 1.00 84.75 86 GLY A C 1
ATOM 707 O O . GLY A 1 86 ? 2.192 -19.898 -33.349 1.00 84.75 86 GLY A O 1
ATOM 708 N N . ARG A 1 87 ? 2.164 -21.021 -35.294 1.00 84.75 87 ARG A N 1
ATOM 709 C CA . ARG A 1 87 ? 0.772 -20.690 -35.606 1.00 84.75 87 ARG A CA 1
ATOM 710 C C . ARG A 1 87 ? -0.166 -21.536 -34.741 1.00 84.75 87 ARG A C 1
ATOM 712 O O . ARG A 1 87 ? 0.209 -22.607 -34.276 1.00 84.75 87 ARG A O 1
ATOM 719 N N . VAL A 1 88 ? -1.394 -21.066 -34.525 1.00 84.12 88 VAL A N 1
ATOM 720 C CA . VAL A 1 88 ? -2.373 -21.748 -33.653 1.00 84.12 88 VAL A CA 1
ATOM 721 C C . VAL A 1 88 ? -2.647 -23.186 -34.116 1.00 84.12 88 VAL A C 1
ATOM 723 O O . VAL A 1 88 ? -2.756 -24.086 -33.293 1.00 84.12 88 VAL A O 1
ATOM 726 N N . ASP A 1 89 ? -2.674 -23.422 -35.427 1.00 86.38 89 ASP A N 1
ATOM 727 C CA . ASP A 1 89 ? -2.821 -24.740 -36.060 1.00 86.38 89 ASP A CA 1
ATOM 728 C C . ASP A 1 89 ? -1.595 -25.659 -35.893 1.00 86.38 89 ASP A C 1
ATOM 730 O O . ASP A 1 89 ? -1.675 -26.850 -36.177 1.00 86.38 89 ASP A O 1
ATOM 734 N N . GLN A 1 90 ? -0.471 -25.126 -35.411 1.00 85.06 90 GLN A N 1
ATOM 735 C CA . GLN A 1 90 ? 0.762 -25.864 -35.119 1.00 85.06 90 GLN A CA 1
ATOM 736 C C . GLN A 1 90 ? 0.901 -26.218 -33.628 1.00 85.06 90 GLN A C 1
ATOM 738 O O . GLN A 1 90 ? 1.869 -26.875 -33.243 1.00 85.06 90 GLN A O 1
ATOM 743 N N . VAL A 1 91 ? -0.043 -25.792 -32.780 1.00 82.62 91 VAL A N 1
ATOM 744 C CA . VAL A 1 91 ? -0.067 -26.121 -31.350 1.00 82.62 91 VAL A CA 1
ATOM 745 C C . VAL A 1 91 ? -0.892 -27.391 -31.148 1.00 82.62 91 VAL A C 1
ATOM 747 O O . VAL A 1 91 ? -2.106 -27.388 -31.345 1.00 82.62 91 VAL A O 1
ATOM 750 N N . SER A 1 92 ? -0.252 -28.486 -30.727 1.00 82.62 92 SER A N 1
ATOM 751 C CA . SER A 1 92 ? -0.983 -29.681 -30.288 1.00 82.62 92 SER A CA 1
ATOM 752 C C . SER A 1 92 ? -1.792 -29.360 -29.036 1.00 82.62 92 SER A C 1
ATOM 754 O O . SER A 1 92 ? -1.227 -29.082 -27.977 1.00 82.62 92 SER A O 1
ATOM 756 N N . TYR A 1 93 ? -3.114 -29.437 -29.147 1.00 80.62 93 TYR A N 1
ATOM 757 C CA . TYR A 1 93 ? -3.996 -29.411 -27.988 1.00 80.62 93 TYR A CA 1
ATOM 758 C C . TYR A 1 93 ? -3.995 -30.788 -27.314 1.00 80.62 93 TYR A C 1
ATOM 760 O O . TYR A 1 93 ? -3.971 -31.808 -28.012 1.00 80.62 93 TYR A O 1
ATOM 768 N N . PRO A 1 94 ? -4.018 -30.850 -25.971 1.00 81.94 94 PRO A N 1
ATOM 769 C CA . PRO A 1 94 ? -4.199 -32.114 -25.275 1.00 81.94 94 PRO A CA 1
ATOM 770 C C . PRO A 1 94 ? -5.525 -32.745 -25.713 1.00 81.94 94 PRO A C 1
ATOM 772 O O . PRO A 1 94 ? -6.531 -32.048 -25.864 1.00 81.94 94 PRO A O 1
ATOM 775 N N . MET A 1 95 ? -5.527 -34.062 -25.928 1.00 80.81 95 MET A N 1
ATOM 776 C CA . MET A 1 95 ? -6.775 -34.781 -26.164 1.00 80.81 95 MET A CA 1
ATOM 777 C C . MET A 1 95 ? -7.654 -34.629 -24.923 1.00 80.81 95 MET A C 1
ATOM 779 O O . MET A 1 95 ? -7.220 -34.929 -23.812 1.00 80.81 95 MET A O 1
ATOM 783 N N . PHE A 1 96 ? -8.874 -34.128 -25.118 1.00 76.56 96 PHE A N 1
ATOM 784 C CA . PHE A 1 96 ? -9.903 -34.168 -24.088 1.00 76.56 96 PHE A CA 1
ATOM 785 C C . PHE A 1 96 ? -10.221 -35.641 -23.840 1.00 76.56 96 PHE A C 1
ATOM 787 O O . PHE A 1 96 ? -10.887 -36.269 -24.661 1.00 76.56 96 PHE A O 1
ATOM 794 N N . ASP A 1 97 ? -9.713 -36.195 -22.743 1.00 79.81 97 ASP A N 1
ATOM 795 C CA . ASP A 1 97 ? -10.229 -37.449 -22.212 1.00 79.81 97 ASP A CA 1
ATOM 796 C C . ASP A 1 97 ? -11.536 -37.094 -21.488 1.00 79.81 97 ASP A C 1
ATOM 798 O O . ASP A 1 97 ? -11.489 -36.372 -20.482 1.00 79.81 97 ASP A O 1
ATOM 802 N N . PRO A 1 98 ? -12.717 -37.437 -22.039 1.00 78.31 98 PRO A N 1
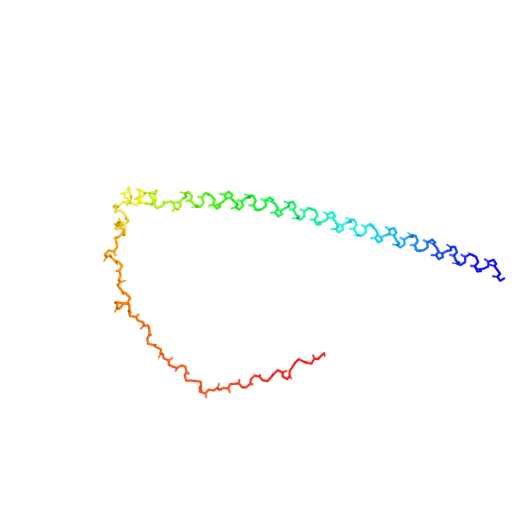ATOM 803 C CA . PRO A 1 98 ? -13.967 -37.144 -21.367 1.00 78.31 98 PRO A CA 1
ATOM 804 C C . PRO A 1 98 ? -13.928 -37.828 -20.005 1.00 78.31 98 PRO A C 1
ATOM 806 O O . PRO A 1 98 ? -13.836 -39.050 -19.920 1.00 78.31 98 PRO A O 1
ATO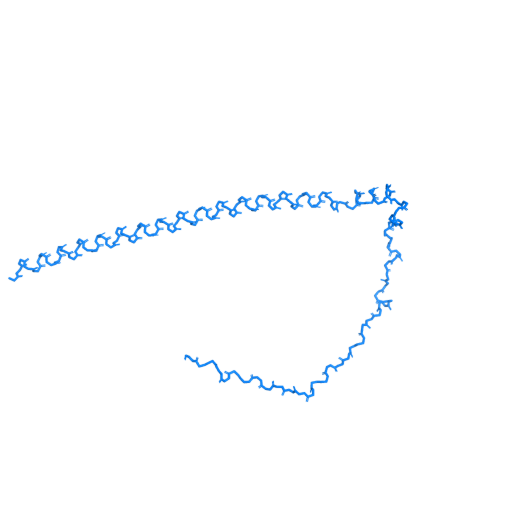M 809 N N . LEU A 1 99 ? -13.997 -37.031 -18.937 1.00 75.19 99 LEU A N 1
ATOM 810 C CA . LEU A 1 99 ? -14.132 -37.555 -17.585 1.00 75.19 99 LEU A CA 1
ATOM 811 C C . LEU A 1 99 ? -15.382 -38.436 -17.552 1.00 75.19 99 LEU A C 1
ATOM 813 O O . LEU A 1 99 ? -16.511 -37.941 -17.546 1.00 75.19 99 LEU A O 1
ATOM 817 N N . VAL A 1 100 ? -15.177 -39.751 -17.562 1.00 77.38 100 VAL A N 1
ATOM 818 C CA . VAL A 1 100 ? -16.241 -40.717 -17.329 1.00 77.38 100 VAL A CA 1
ATOM 819 C C . VAL A 1 100 ? -16.554 -40.628 -15.843 1.00 77.38 100 VAL A C 1
ATOM 821 O O . VAL A 1 100 ? -15.849 -41.200 -15.013 1.00 77.38 100 VAL A O 1
ATOM 824 N N . VAL A 1 101 ? -17.590 -39.859 -15.504 1.00 76.12 101 VAL A N 1
ATOM 825 C CA . VAL A 1 101 ? -18.153 -39.822 -14.151 1.00 76.12 101 VAL A CA 1
ATOM 826 C C . VAL A 1 101 ? -18.796 -41.185 -13.900 1.00 76.12 101 VAL A C 1
ATOM 828 O O . VAL A 1 101 ? -19.960 -41.410 -14.215 1.00 76.12 101 VAL A O 1
ATOM 831 N N . SER A 1 102 ? -17.989 -42.128 -13.424 1.00 79.12 102 SER A N 1
ATOM 832 C CA . SER A 1 102 ? -18.394 -43.505 -13.130 1.00 79.12 102 SER A CA 1
ATOM 833 C C . SER A 1 102 ? -19.108 -43.619 -11.785 1.00 79.12 102 SER A C 1
ATOM 835 O O . SER A 1 102 ? -19.943 -44.502 -11.614 1.00 79.12 102 SER A O 1
ATOM 837 N N . GLU A 1 103 ? -18.838 -42.692 -10.864 1.00 79.31 103 GLU A N 1
ATOM 838 C CA . GLU A 1 103 ? -19.412 -42.676 -9.520 1.00 79.31 103 GLU A CA 1
ATOM 839 C C . GLU A 1 103 ? -19.893 -41.263 -9.159 1.00 79.31 103 GLU A C 1
ATOM 841 O O . GLU A 1 103 ? -19.156 -40.484 -8.548 1.00 79.31 103 GLU A O 1
ATOM 846 N N . PRO A 1 104 ? -21.122 -40.878 -9.551 1.00 74.88 104 PRO A N 1
ATOM 847 C CA . PRO A 1 104 ? -21.726 -39.664 -9.027 1.00 74.88 104 PRO A CA 1
ATOM 848 C C . PRO A 1 104 ? -21.972 -39.844 -7.521 1.00 74.88 104 PRO A C 1
ATOM 850 O O . PRO A 1 104 ? -22.809 -40.642 -7.105 1.00 74.88 104 PRO A O 1
ATOM 853 N N . VAL A 1 105 ? -21.227 -39.109 -6.695 1.00 77.38 105 VAL A N 1
ATOM 854 C CA . VAL A 1 105 ? -21.525 -38.976 -5.265 1.00 77.38 105 VAL A CA 1
ATOM 855 C C . VAL A 1 105 ? -22.562 -37.871 -5.114 1.00 77.38 105 VAL A C 1
ATOM 857 O O . VAL A 1 105 ? -22.261 -36.698 -5.338 1.00 77.38 105 VAL A O 1
ATOM 860 N N . ASP A 1 106 ? -23.780 -38.245 -4.728 1.00 75.69 106 ASP A N 1
ATOM 861 C CA . ASP A 1 106 ? -24.818 -37.287 -4.352 1.00 75.69 106 ASP A CA 1
ATOM 862 C C . ASP A 1 106 ? -24.416 -36.587 -3.050 1.00 75.69 106 ASP A C 1
ATOM 864 O O . ASP A 1 106 ? -24.465 -37.154 -1.956 1.00 75.69 106 ASP A O 1
ATOM 868 N N . VAL A 1 107 ? -23.997 -35.327 -3.164 1.00 71.25 107 VAL A N 1
ATOM 869 C CA . VAL A 1 107 ? -23.672 -34.484 -2.012 1.00 71.25 107 VAL A CA 1
ATOM 870 C C . VAL A 1 107 ? -24.951 -33.787 -1.552 1.00 71.25 107 VAL A C 1
ATOM 872 O O . VAL A 1 107 ? -25.236 -32.650 -1.923 1.00 71.25 107 VAL A O 1
ATOM 875 N N . THR A 1 108 ? -25.768 -34.468 -0.749 1.00 70.38 108 THR A N 1
ATOM 876 C CA . THR A 1 108 ? -26.886 -33.814 -0.056 1.00 70.38 108 THR A CA 1
ATOM 877 C C . THR A 1 108 ? -26.352 -33.015 1.129 1.00 70.38 108 THR A C 1
ATOM 879 O O . THR A 1 108 ? -25.712 -33.579 2.016 1.00 70.38 108 THR A O 1
ATOM 882 N N . SER A 1 109 ? -26.656 -31.717 1.196 1.00 64.62 109 SER A N 1
ATOM 883 C CA . SER A 1 109 ? -26.318 -30.820 2.312 1.00 64.62 109 SER A CA 1
ATOM 884 C C . SER A 1 109 ? -27.156 -31.085 3.578 1.00 64.62 109 SER A C 1
ATOM 886 O O . SER A 1 109 ? -27.606 -30.153 4.240 1.00 64.62 109 SER A O 1
ATOM 888 N N . ALA A 1 110 ? -27.387 -32.350 3.934 1.00 58.88 110 ALA A N 1
ATOM 889 C CA . ALA A 1 110 ? -28.191 -32.771 5.086 1.00 58.88 110 ALA A CA 1
ATOM 890 C C . ALA A 1 110 ? -27.417 -32.695 6.422 1.00 58.88 110 ALA A C 1
ATOM 892 O O . ALA A 1 110 ? -27.594 -33.529 7.305 1.00 58.88 110 ALA A O 1
ATOM 893 N N . GLY A 1 111 ? -26.537 -31.699 6.556 1.00 56.75 111 GLY A N 1
ATOM 894 C CA . GLY A 1 111 ? -25.715 -31.466 7.747 1.00 56.75 111 GLY A CA 1
ATOM 895 C C . GLY A 1 111 ? -25.577 -29.996 8.148 1.00 56.75 111 GLY A C 1
ATOM 896 O O . GLY A 1 111 ? -24.889 -29.712 9.122 1.00 56.75 111 GLY A O 1
ATOM 897 N N . ALA A 1 112 ? -26.234 -29.063 7.447 1.00 56.66 112 ALA A N 1
ATOM 898 C CA . ALA A 1 112 ? -26.419 -27.701 7.948 1.00 56.66 112 ALA A CA 1
ATOM 899 C C . ALA A 1 112 ? -27.573 -27.711 8.963 1.00 56.66 112 ALA A C 1
ATOM 901 O O . ALA A 1 112 ? -28.681 -27.270 8.675 1.00 56.66 112 ALA A O 1
ATOM 902 N N . ILE A 1 113 ? -27.328 -28.346 10.107 1.00 52.88 113 ILE A N 1
ATOM 903 C CA . ILE A 1 113 ? -28.191 -28.238 11.279 1.00 52.88 113 ILE A CA 1
ATOM 904 C C . ILE A 1 113 ? -27.829 -26.901 11.929 1.00 52.88 113 ILE A C 1
ATOM 906 O O . ILE A 1 113 ? -26.643 -26.637 12.141 1.00 52.88 113 ILE A O 1
ATOM 910 N N . GLU A 1 114 ? -28.847 -26.064 12.132 1.00 44.28 114 GLU A N 1
ATOM 911 C CA . GLU A 1 114 ? -28.796 -24.823 12.920 1.00 44.28 114 GLU A CA 1
ATOM 912 C C . GLU A 1 114 ? -28.121 -25.001 14.288 1.00 44.28 114 GLU A C 1
ATOM 914 O O . GLU A 1 114 ? -28.284 -26.083 14.906 1.00 44.28 114 GLU A O 1
#

pLDDT: mean 89.37, std 11.0, 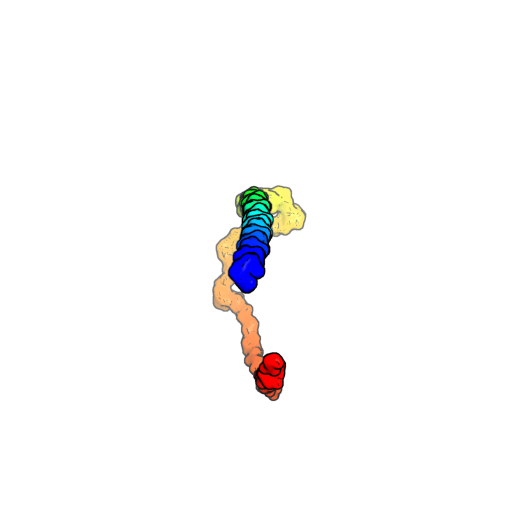range [44.28, 98.62]

Foldseek 3Di:
DVVVVVVVVVVVVVVVVVVVVVVVVVVVVVVVVVVVVVVVVVVVVVVVVVVVVVVCVVPDVVVVQVVCVVVCVPNVDDDDDPVPDDDPVRDDDPPPPPPPCPDDDPDDPPPPDD

Sequence (114 aa):
MRTLLYVTTFLGLIGLAFWAYRENYDTQAALDTVEDLQRDIGDARARLAILKAEWAYLNRPDRLRELALLNFPKLELLPMRAEQFGRVDQVSYPMFDPLVVSEPVDVTSAGAIE

Radius of gyration: 35.11 Å; chains: 1; bounding box: 71×56×86 Å